Protein AF-A0A564VQP8-F1 (afdb_monomer_lite)

pLDDT: mean 80.21, std 12.66, range [38.84, 95.25]

Structure (mmCIF, N/CA/C/O backbone):
data_AF-A0A564VQP8-F1
#
_entry.id   AF-A0A564VQP8-F1
#
loop_
_atom_site.group_PDB
_atom_site.id
_atom_site.type_symbol
_atom_site.label_atom_id
_atom_site.label_alt_id
_atom_site.label_comp_id
_atom_site.label_asym_id
_atom_site.label_entity_id
_atom_site.label_seq_id
_atom_site.pdbx_PDB_ins_code
_atom_site.Cartn_x
_atom_site.Cartn_y
_atom_site.Cartn_z
_atom_site.occupancy
_atom_site.B_iso_or_equiv
_atom_site.auth_seq_id
_atom_site.auth_comp_id
_atom_site.auth_asym_id
_atom_site.auth_atom_id
_atom_site.pdbx_PDB_model_num
ATOM 1 N N . MET A 1 1 ? -4.045 0.014 -19.656 1.00 48.81 1 MET A N 1
ATOM 2 C CA . MET A 1 1 ? -5.017 -0.825 -18.921 1.00 48.81 1 MET A CA 1
ATOM 3 C C . MET A 1 1 ? -4.471 -1.064 -17.526 1.00 48.81 1 MET A C 1
ATOM 5 O O . MET A 1 1 ? -3.284 -1.326 -17.401 1.00 48.81 1 MET A O 1
ATOM 9 N N . THR A 1 2 ? -5.285 -0.881 -16.495 1.00 61.38 2 THR A N 1
ATOM 10 C CA . THR A 1 2 ? -4.884 -1.047 -15.089 1.00 61.38 2 THR A CA 1
ATOM 11 C C . THR A 1 2 ? -5.033 -2.523 -14.703 1.00 61.38 2 THR A C 1
ATOM 13 O O . THR A 1 2 ? -6.055 -3.114 -15.047 1.00 61.38 2 THR A O 1
ATOM 16 N N . ASN A 1 3 ? -4.038 -3.147 -14.059 1.00 72.50 3 ASN A N 1
ATOM 17 C CA . ASN A 1 3 ? -4.085 -4.586 -13.769 1.00 72.50 3 ASN A CA 1
ATOM 18 C C . ASN A 1 3 ? -5.171 -4.884 -12.706 1.00 72.50 3 ASN A C 1
ATOM 20 O O . ASN A 1 3 ? -5.156 -4.249 -11.648 1.00 72.50 3 ASN A O 1
ATOM 24 N N . PRO A 1 4 ? -6.089 -5.844 -12.942 1.00 72.75 4 PRO A N 1
ATOM 25 C CA . PRO A 1 4 ? -7.153 -6.192 -11.995 1.00 72.75 4 PRO A CA 1
ATOM 26 C C . PRO A 1 4 ? -6.645 -6.533 -10.588 1.00 72.75 4 PRO A C 1
ATOM 28 O O . PRO A 1 4 ? -7.276 -6.169 -9.597 1.00 72.75 4 PRO A O 1
ATOM 31 N N . MET A 1 5 ? -5.477 -7.178 -10.485 1.00 77.06 5 MET A N 1
ATOM 32 C CA . MET A 1 5 ? -4.882 -7.516 -9.190 1.00 77.06 5 MET A CA 1
ATOM 33 C C . MET A 1 5 ? -4.412 -6.280 -8.420 1.00 77.06 5 MET A C 1
ATOM 35 O O . MET A 1 5 ? -4.584 -6.212 -7.207 1.00 77.06 5 MET A O 1
ATOM 39 N N . GLU A 1 6 ? -3.856 -5.276 -9.103 1.00 71.88 6 GLU A N 1
ATOM 40 C CA . GLU A 1 6 ? -3.380 -4.044 -8.458 1.00 71.88 6 GLU A CA 1
ATOM 41 C C . GLU A 1 6 ? -4.535 -3.243 -7.849 1.00 71.88 6 GLU A C 1
ATOM 43 O O . GLU A 1 6 ? -4.392 -2.669 -6.770 1.00 71.88 6 GLU A O 1
ATOM 48 N N . ILE A 1 7 ? -5.693 -3.247 -8.518 1.00 73.88 7 ILE A N 1
ATOM 49 C CA . ILE A 1 7 ? -6.920 -2.613 -8.024 1.00 73.88 7 ILE A CA 1
ATOM 50 C C . ILE A 1 7 ? -7.422 -3.336 -6.768 1.00 73.88 7 ILE A C 1
ATOM 52 O O . ILE A 1 7 ? -7.704 -2.683 -5.766 1.00 73.88 7 ILE A O 1
ATOM 56 N N . CYS A 1 8 ? -7.461 -4.672 -6.789 1.00 82.81 8 CYS A N 1
ATOM 57 C CA . CYS A 1 8 ? -7.908 -5.470 -5.646 1.00 82.81 8 CYS A CA 1
ATOM 58 C C . CYS A 1 8 ? -7.011 -5.273 -4.409 1.00 82.81 8 CYS A C 1
ATOM 60 O O . CYS A 1 8 ? -7.500 -5.188 -3.287 1.00 82.81 8 CYS A O 1
ATOM 62 N N . LEU A 1 9 ? -5.695 -5.146 -4.601 1.00 85.12 9 LEU A N 1
ATOM 63 C CA . LEU A 1 9 ? -4.750 -4.897 -3.507 1.00 85.12 9 LEU A CA 1
ATOM 64 C C . LEU A 1 9 ? -4.879 -3.480 -2.932 1.00 85.12 9 LEU A C 1
ATOM 66 O O . LEU A 1 9 ? -4.727 -3.275 -1.728 1.00 85.12 9 LEU A O 1
ATOM 70 N N . ALA A 1 10 ? -5.193 -2.494 -3.769 1.00 86.88 10 ALA A N 1
ATOM 71 C CA . ALA A 1 10 ? -5.482 -1.145 -3.297 1.00 86.88 10 ALA A CA 1
ATOM 72 C C . ALA A 1 10 ? -6.768 -1.079 -2.461 1.00 86.88 10 ALA A C 1
ATOM 74 O O . ALA A 1 10 ? -6.841 -0.291 -1.516 1.00 86.88 10 ALA A O 1
ATOM 75 N N . ASP A 1 11 ? -7.753 -1.934 -2.745 1.00 89.31 11 ASP A N 1
ATOM 76 C CA . ASP A 1 11 ? -8.945 -2.057 -1.904 1.00 89.31 11 ASP A CA 1
ATOM 77 C C . ASP A 1 11 ? -8.622 -2.559 -0.495 1.00 89.31 11 ASP A C 1
ATOM 79 O O . ASP A 1 11 ? -9.234 -2.081 0.458 1.00 89.31 11 ASP A O 1
ATOM 83 N N . GLU A 1 12 ? -7.617 -3.419 -0.317 1.00 90.12 12 GLU A N 1
ATOM 84 C CA . GLU A 1 12 ? -7.163 -3.832 1.020 1.00 90.12 12 GLU A CA 1
ATOM 85 C C . GLU A 1 12 ? -6.589 -2.656 1.821 1.00 90.12 12 GLU A C 1
ATOM 87 O O . GLU A 1 12 ? -6.912 -2.476 2.998 1.00 90.12 12 GLU A O 1
ATOM 92 N N . VAL A 1 13 ? -5.819 -1.778 1.168 1.00 90.38 13 VAL A N 1
ATOM 93 C CA . VAL A 1 13 ? -5.334 -0.534 1.790 1.00 90.38 13 VAL A CA 1
ATOM 94 C C . VAL A 1 13 ? -6.513 0.363 2.186 1.00 90.38 13 VAL A C 1
ATOM 96 O O . VAL A 1 13 ? -6.548 0.888 3.298 1.00 90.38 13 VAL A O 1
ATOM 99 N N . ARG A 1 14 ? -7.514 0.517 1.308 1.00 88.88 14 ARG A N 1
ATOM 100 C CA . ARG A 1 14 ? -8.713 1.331 1.584 1.00 88.88 14 ARG A CA 1
ATOM 101 C C . ARG A 1 14 ? -9.557 0.753 2.719 1.00 88.88 14 ARG A C 1
ATOM 103 O O . ARG A 1 14 ? -10.055 1.522 3.536 1.00 88.88 14 ARG A O 1
ATOM 110 N N . LYS A 1 15 ? -9.712 -0.572 2.797 1.00 91.88 15 LYS A N 1
ATOM 111 C CA . LYS A 1 15 ? -10.408 -1.256 3.901 1.00 91.88 15 LYS A CA 1
ATOM 112 C C . LYS A 1 15 ? -9.714 -0.988 5.234 1.00 91.88 15 LYS A C 1
ATOM 114 O O . LYS A 1 15 ? -10.384 -0.594 6.183 1.00 91.88 15 LYS A O 1
ATOM 119 N N . ALA A 1 16 ? -8.385 -1.111 5.286 1.00 92.25 16 ALA A N 1
ATOM 120 C CA . ALA A 1 16 ? -7.613 -0.814 6.493 1.00 92.25 16 ALA A CA 1
ATOM 121 C C . ALA A 1 16 ? -7.742 0.657 6.924 1.00 92.25 16 ALA A C 1
ATOM 123 O O . ALA A 1 16 ? -7.893 0.933 8.112 1.00 92.25 16 ALA 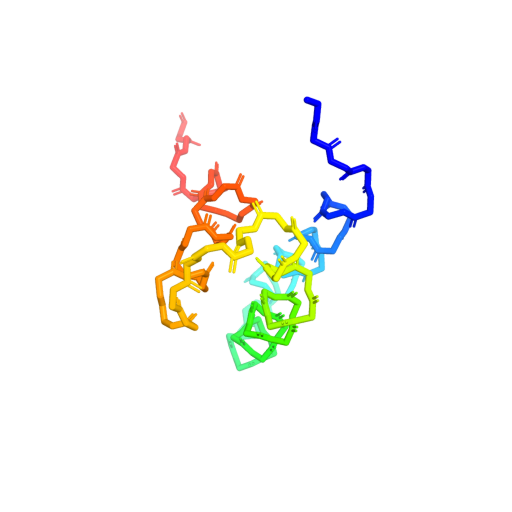A O 1
ATOM 124 N N . LEU A 1 17 ? -7.744 1.597 5.969 1.00 89.00 17 LEU A N 1
ATOM 125 C CA . LEU A 1 17 ? -7.965 3.019 6.258 1.00 89.00 17 LEU A CA 1
ATOM 126 C C . LEU A 1 17 ? -9.381 3.298 6.782 1.00 89.00 17 LEU A C 1
ATOM 128 O O . LEU A 1 17 ? -9.531 4.053 7.736 1.00 89.00 17 LEU A O 1
ATOM 132 N N . ARG A 1 18 ? -10.413 2.677 6.195 1.00 91.44 18 ARG A N 1
ATOM 133 C CA . ARG A 1 18 ? -11.807 2.793 6.667 1.00 91.44 18 ARG A CA 1
ATOM 134 C C . ARG A 1 18 ? -12.012 2.209 8.063 1.00 91.44 18 ARG A C 1
ATOM 136 O O . ARG A 1 18 ? -12.898 2.662 8.773 1.00 91.44 18 ARG A O 1
ATOM 143 N N . ALA A 1 19 ? -11.207 1.221 8.441 1.00 95.25 19 ALA A N 1
ATOM 144 C CA . ALA A 1 19 ? -11.191 0.637 9.777 1.00 95.25 19 ALA A CA 1
ATOM 145 C C . ALA A 1 19 ? -10.291 1.407 10.767 1.00 95.25 19 ALA A C 1
ATOM 147 O O . ALA A 1 19 ? -9.974 0.875 11.827 1.00 95.25 19 ALA A O 1
ATOM 148 N N . GLU A 1 20 ? -9.808 2.603 10.400 1.00 92.94 20 GLU A N 1
ATOM 149 C CA . GLU A 1 20 ? -8.904 3.448 11.203 1.00 92.94 20 GLU A CA 1
ATOM 150 C C . GLU A 1 20 ? -7.588 2.756 11.618 1.00 92.94 20 GLU A C 1
ATOM 152 O O . GLU A 1 20 ? -6.829 3.229 12.465 1.00 92.94 20 GLU A O 1
ATOM 157 N N . CYS A 1 21 ? -7.248 1.645 10.962 1.00 94.75 21 CYS A N 1
ATOM 158 C CA . CYS A 1 21 ? -6.048 0.861 11.219 1.00 94.75 21 CYS A CA 1
ATOM 159 C C . CYS A 1 21 ? -4.850 1.456 10.466 1.00 94.75 21 CYS A C 1
ATOM 161 O O . CYS A 1 21 ? -4.278 0.826 9.573 1.00 94.75 21 CYS A O 1
ATOM 163 N N . CYS A 1 22 ? -4.451 2.680 10.818 1.00 89.00 22 CYS A N 1
ATOM 164 C CA . CYS A 1 22 ? -3.425 3.449 10.104 1.00 89.00 22 CYS A CA 1
ATOM 165 C C . CYS A 1 22 ? -2.080 2.714 9.976 1.00 89.00 22 CY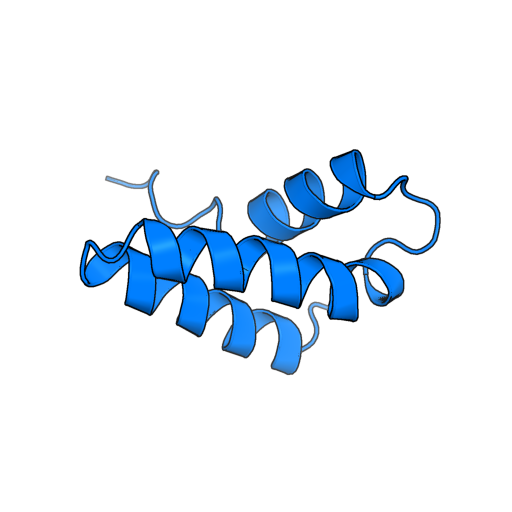S A C 1
ATOM 167 O O . CYS A 1 22 ? -1.444 2.774 8.924 1.00 89.00 22 CYS A O 1
ATOM 169 N N . GLY A 1 23 ? -1.660 1.979 11.013 1.00 91.75 23 GLY A N 1
ATOM 170 C CA . GLY A 1 23 ? -0.435 1.174 10.968 1.00 91.75 23 GLY A CA 1
ATOM 171 C C . GLY A 1 23 ? -0.511 0.049 9.933 1.00 91.75 23 GLY A C 1
ATOM 172 O O . GLY A 1 23 ? 0.401 -0.114 9.124 1.00 91.75 23 GLY A O 1
ATOM 173 N N . ALA A 1 24 ? -1.631 -0.678 9.898 1.00 92.25 24 ALA A N 1
ATOM 174 C CA . ALA A 1 24 ? -1.857 -1.735 8.915 1.00 92.25 24 ALA A CA 1
ATOM 175 C C . ALA A 1 24 ? -1.964 -1.163 7.494 1.00 92.25 24 ALA A C 1
ATOM 177 O O . ALA A 1 24 ? -1.334 -1.677 6.573 1.00 92.25 24 ALA A O 1
ATOM 178 N N . ALA A 1 25 ? -2.690 -0.055 7.324 1.00 90.38 25 ALA A N 1
ATOM 179 C CA . ALA A 1 25 ? -2.797 0.640 6.046 1.00 90.38 25 ALA A CA 1
ATOM 180 C C . ALA A 1 25 ? -1.425 1.078 5.510 1.00 90.38 25 ALA A C 1
ATOM 182 O O . ALA A 1 25 ? -1.141 0.895 4.326 1.00 90.38 25 ALA A O 1
ATOM 183 N N . LEU A 1 26 ? -0.556 1.605 6.379 1.00 88.69 26 LEU A N 1
ATOM 184 C CA . LEU A 1 26 ? 0.804 1.996 6.018 1.00 88.69 26 LEU A CA 1
ATOM 185 C C . LEU A 1 26 ? 1.641 0.788 5.580 1.00 88.69 26 LEU A C 1
ATOM 187 O O . LEU A 1 26 ? 2.262 0.827 4.518 1.00 88.69 26 LEU A O 1
ATOM 191 N N . VAL A 1 27 ? 1.633 -0.297 6.360 1.00 91.06 27 VAL A N 1
ATOM 192 C CA . VAL A 1 27 ? 2.379 -1.522 6.030 1.00 91.06 27 VAL A CA 1
ATOM 193 C C . VAL A 1 27 ? 1.903 -2.120 4.706 1.00 91.06 27 VAL A C 1
ATOM 195 O O . VAL A 1 27 ? 2.734 -2.476 3.869 1.00 91.06 27 VAL A O 1
ATOM 198 N N . LEU A 1 28 ? 0.589 -2.179 4.471 1.00 89.00 28 LEU A N 1
ATOM 199 C CA . LEU A 1 28 ? 0.016 -2.673 3.217 1.00 89.00 28 LEU A CA 1
ATOM 200 C C . LEU A 1 28 ? 0.415 -1.784 2.035 1.00 89.00 28 LEU A C 1
ATOM 202 O O . LEU A 1 28 ? 0.913 -2.293 1.031 1.00 89.00 28 LEU A O 1
ATOM 206 N N . ALA A 1 29 ? 0.278 -0.462 2.167 1.00 86.44 29 ALA A N 1
ATOM 207 C CA . ALA A 1 29 ? 0.641 0.481 1.113 1.00 86.44 29 ALA A CA 1
ATOM 208 C C . ALA A 1 29 ? 2.119 0.361 0.715 1.00 86.44 29 ALA A C 1
ATOM 210 O O . ALA A 1 29 ? 2.430 0.384 -0.475 1.00 86.44 29 ALA A O 1
ATOM 211 N N . LEU A 1 30 ? 3.027 0.185 1.681 1.00 86.12 30 LEU A N 1
ATOM 212 C CA . LEU A 1 30 ? 4.462 0.012 1.432 1.00 86.12 30 LEU A CA 1
ATOM 213 C C . LEU A 1 30 ? 4.789 -1.362 0.832 1.00 86.12 30 LEU A C 1
ATOM 215 O O . LEU A 1 30 ? 5.536 -1.450 -0.138 1.00 86.12 30 LEU A O 1
ATOM 219 N N . THR A 1 31 ? 4.206 -2.433 1.372 1.00 86.81 31 THR A N 1
ATOM 220 C CA . THR A 1 31 ? 4.479 -3.810 0.928 1.00 86.81 31 THR A CA 1
ATOM 221 C C . THR A 1 31 ? 3.987 -4.045 -0.496 1.00 86.81 31 THR A C 1
ATOM 223 O O . THR A 1 31 ? 4.726 -4.559 -1.339 1.00 86.81 31 THR A O 1
ATOM 226 N N . ILE A 1 32 ? 2.758 -3.617 -0.796 1.00 85.00 32 ILE A N 1
ATOM 227 C CA . ILE A 1 32 ? 2.158 -3.798 -2.119 1.00 85.00 32 ILE A CA 1
ATOM 228 C C . ILE A 1 32 ? 2.928 -2.979 -3.155 1.00 85.00 32 ILE A C 1
ATOM 230 O O . ILE A 1 32 ? 3.301 -3.498 -4.205 1.00 85.00 32 ILE A O 1
ATOM 234 N N . SER A 1 33 ? 3.242 -1.718 -2.860 1.00 78.50 33 SER A N 1
ATOM 235 C CA . SER A 1 33 ? 4.008 -0.884 -3.788 1.00 78.50 33 SER A CA 1
ATOM 236 C C . SER A 1 33 ? 5.474 -1.327 -3.935 1.00 78.50 33 SER A C 1
ATOM 238 O O . SER A 1 33 ? 6.075 -1.095 -4.984 1.00 78.50 33 SER A O 1
ATOM 240 N N . ALA A 1 34 ? 6.055 -2.026 -2.955 1.00 81.56 34 ALA A N 1
ATOM 241 C CA . ALA A 1 34 ? 7.377 -2.644 -3.089 1.00 81.56 34 ALA A CA 1
ATOM 242 C C . ALA A 1 34 ? 7.360 -3.859 -4.028 1.00 81.56 34 ALA A C 1
ATOM 244 O O . ALA A 1 34 ? 8.227 -3.968 -4.900 1.00 81.56 34 ALA A O 1
ATOM 245 N N . ALA A 1 35 ? 6.372 -4.745 -3.865 1.00 82.69 35 ALA A N 1
ATOM 246 C CA . ALA A 1 35 ? 6.229 -5.960 -4.665 1.00 82.69 35 ALA A CA 1
ATOM 247 C C . ALA A 1 35 ? 5.744 -5.662 -6.095 1.00 82.69 35 ALA A C 1
ATOM 249 O O . ALA A 1 35 ? 6.346 -6.118 -7.065 1.00 82.69 35 ALA A O 1
ATOM 250 N N . TYR A 1 36 ? 4.702 -4.840 -6.232 1.00 78.81 36 TYR A N 1
ATOM 251 C CA . TYR A 1 36 ? 4.014 -4.584 -7.502 1.00 78.81 36 TYR A CA 1
ATOM 252 C C . TYR A 1 36 ? 4.423 -3.270 -8.159 1.00 78.81 36 TYR A C 1
ATOM 254 O O . TYR A 1 36 ? 4.395 -3.148 -9.380 1.00 78.81 36 TYR A O 1
ATOM 262 N N . GLY A 1 37 ? 4.897 -2.288 -7.392 1.00 74.38 37 GLY A N 1
ATOM 263 C CA . GLY A 1 37 ? 5.352 -1.029 -7.975 1.00 74.38 37 GLY A CA 1
ATOM 264 C C . GLY A 1 37 ? 6.588 -1.189 -8.865 1.00 74.38 37 GLY A C 1
ATOM 265 O O . GLY A 1 37 ? 6.821 -0.330 -9.703 1.00 74.38 37 GLY A O 1
ATOM 266 N N . LYS A 1 38 ? 7.381 -2.265 -8.729 1.00 76.88 38 LYS A N 1
ATOM 267 C CA . LYS A 1 38 ? 8.453 -2.594 -9.693 1.00 76.88 38 LYS A CA 1
ATOM 268 C C . LYS A 1 38 ? 7.895 -2.956 -11.066 1.00 76.8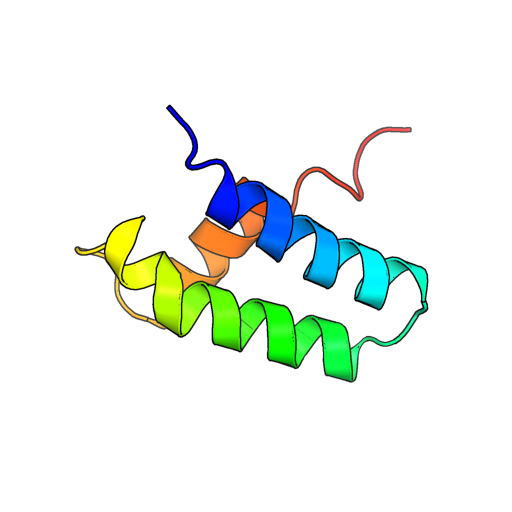8 38 LYS A C 1
ATOM 270 O O . LYS A 1 38 ? 8.534 -2.671 -12.065 1.00 76.88 38 LYS A O 1
ATOM 275 N N . ILE A 1 39 ? 6.721 -3.577 -11.097 1.00 79.44 39 ILE A N 1
ATOM 276 C CA . ILE A 1 39 ? 6.048 -3.993 -12.327 1.00 79.44 39 ILE A CA 1
ATOM 277 C C . ILE A 1 39 ? 5.375 -2.775 -12.968 1.00 79.44 39 ILE A C 1
ATOM 279 O O . ILE A 1 39 ? 5.542 -2.536 -14.158 1.00 79.44 39 ILE A O 1
ATOM 283 N N . ALA A 1 40 ? 4.676 -1.965 -12.167 1.00 76.00 40 ALA A N 1
ATOM 284 C CA . ALA A 1 40 ? 3.995 -0.761 -12.644 1.00 76.00 40 ALA A CA 1
ATOM 285 C C . ALA A 1 40 ? 4.951 0.403 -12.977 1.00 76.00 40 ALA A C 1
ATOM 287 O O . ALA A 1 40 ? 4.667 1.203 -13.866 1.00 76.00 40 ALA A O 1
ATOM 288 N N . PHE A 1 41 ? 6.073 0.509 -12.258 1.00 81.50 41 PHE A N 1
ATOM 289 C CA . PHE A 1 41 ? 7.052 1.597 -12.357 1.00 81.50 41 PHE A CA 1
ATOM 290 C C . PHE A 1 41 ? 8.492 1.041 -12.266 1.00 81.50 41 PHE A C 1
ATOM 292 O O . PHE A 1 41 ? 9.184 1.236 -11.249 1.00 81.50 41 PHE A O 1
ATOM 299 N N . PRO A 1 42 ? 8.954 0.310 -13.297 1.00 80.19 42 PRO A N 1
ATOM 300 C CA . PRO A 1 42 ? 10.258 -0.359 -13.282 1.00 80.19 42 PRO A CA 1
ATOM 301 C C . PRO A 1 42 ? 11.422 0.627 -13.154 1.00 80.19 42 PRO A C 1
ATOM 303 O O . PRO A 1 42 ? 12.308 0.418 -12.327 1.00 80.19 42 PRO A O 1
ATOM 306 N N . GLU A 1 43 ? 11.341 1.753 -13.861 1.00 86.69 43 GLU A N 1
ATOM 307 C CA . GLU A 1 43 ? 12.396 2.775 -13.939 1.00 86.69 43 GLU A CA 1
ATOM 308 C C . GLU A 1 43 ? 12.458 3.713 -12.718 1.00 86.69 43 GLU A C 1
ATOM 310 O O . GLU A 1 43 ? 13.391 4.500 -12.558 1.00 86.69 43 GLU A O 1
ATOM 315 N N . GLU A 1 44 ? 11.463 3.662 -11.828 1.00 84.06 44 GLU A N 1
ATOM 316 C CA . GLU A 1 44 ? 11.365 4.601 -10.710 1.00 84.06 44 GLU A CA 1
ATOM 317 C C . GLU A 1 44 ? 12.138 4.133 -9.470 1.00 84.06 44 GLU A C 1
ATOM 319 O O . GLU A 1 44 ? 12.063 2.976 -9.044 1.00 84.06 44 GLU A O 1
ATOM 324 N N . LYS A 1 45 ? 12.830 5.068 -8.804 1.00 84.94 45 LYS A N 1
ATOM 325 C CA . LYS A 1 45 ? 13.466 4.802 -7.502 1.00 84.94 45 LYS A CA 1
ATOM 326 C C . LYS A 1 45 ? 12.408 4.452 -6.451 1.00 84.94 45 LYS A C 1
ATOM 328 O O . LYS A 1 45 ? 11.308 5.003 -6.455 1.00 84.94 45 LYS A O 1
ATOM 333 N N . VAL A 1 46 ? 12.778 3.596 -5.494 1.00 80.50 46 VAL A N 1
ATOM 334 C CA . VAL A 1 46 ? 11.886 3.004 -4.472 1.00 80.50 46 VAL A CA 1
ATOM 335 C C . VAL A 1 46 ? 10.931 4.023 -3.831 1.00 80.50 46 VAL A C 1
ATOM 337 O O . VAL A 1 46 ? 9.721 3.819 -3.841 1.00 80.50 46 VAL A O 1
ATOM 340 N N . GLY A 1 47 ? 11.439 5.162 -3.351 1.00 80.56 47 GLY A N 1
ATOM 341 C CA . GLY A 1 47 ? 10.594 6.183 -2.719 1.00 80.56 47 GLY A CA 1
ATOM 342 C C . GLY A 1 47 ? 9.598 6.869 -3.666 1.00 80.56 47 GLY A C 1
ATOM 343 O O . GLY A 1 47 ? 8.494 7.216 -3.248 1.00 80.56 47 GLY A O 1
ATOM 344 N N . LYS A 1 48 ? 9.956 7.055 -4.944 1.00 84.56 48 LYS A N 1
ATOM 345 C CA . LYS A 1 48 ? 9.069 7.654 -5.957 1.00 84.56 48 LYS A CA 1
ATOM 346 C C . LYS A 1 48 ? 8.002 6.657 -6.407 1.00 84.56 48 LYS A C 1
ATOM 348 O O . LYS A 1 48 ? 6.834 7.019 -6.488 1.00 84.56 48 LYS A O 1
ATOM 353 N N . ARG A 1 49 ? 8.380 5.387 -6.560 1.00 85.50 49 ARG A N 1
ATOM 354 C CA . ARG A 1 49 ? 7.472 4.267 -6.837 1.00 85.50 49 ARG A CA 1
ATOM 355 C C . ARG A 1 49 ? 6.364 4.132 -5.790 1.00 85.50 49 ARG A C 1
ATOM 357 O O . ARG A 1 49 ? 5.210 3.963 -6.164 1.00 85.50 49 ARG A O 1
ATOM 364 N N . TYR A 1 50 ? 6.687 4.253 -4.501 1.00 82.75 50 TYR A N 1
ATOM 365 C CA . TYR A 1 50 ? 5.684 4.206 -3.427 1.00 82.75 50 TYR A CA 1
ATOM 366 C C . TYR A 1 50 ? 4.634 5.305 -3.559 1.00 82.75 50 TYR A C 1
ATOM 368 O O . TYR A 1 50 ? 3.434 5.035 -3.520 1.00 82.75 50 TYR A O 1
ATOM 376 N N . LYS A 1 51 ? 5.091 6.545 -3.761 1.00 82.94 51 LYS A N 1
ATOM 377 C CA . LYS A 1 51 ? 4.207 7.704 -3.916 1.00 82.94 51 LYS A CA 1
ATOM 378 C C . LYS A 1 51 ? 3.332 7.575 -5.158 1.00 82.94 51 LYS A C 1
ATOM 380 O O . LYS A 1 51 ? 2.142 7.866 -5.086 1.00 82.94 51 LYS A O 1
ATOM 385 N N . GLU A 1 52 ? 3.906 7.124 -6.269 1.00 85.25 52 GLU A N 1
ATOM 386 C CA . GLU A 1 52 ? 3.187 7.029 -7.537 1.00 85.25 52 GLU A CA 1
ATOM 387 C C . GLU A 1 52 ? 2.174 5.882 -7.542 1.00 85.25 52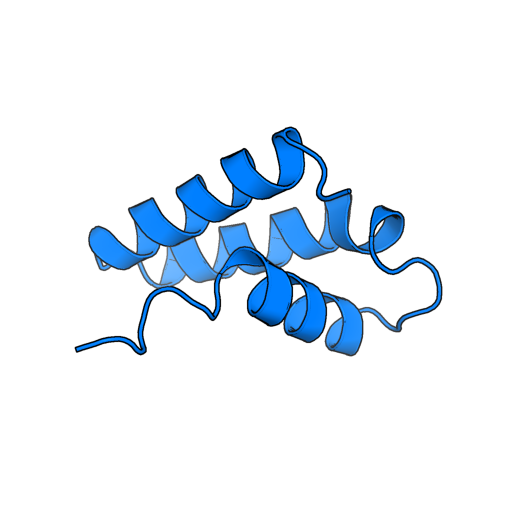 GLU A C 1
ATOM 389 O O . GLU A 1 52 ? 1.036 6.071 -7.967 1.00 85.25 52 GLU A O 1
ATOM 394 N N . TRP A 1 53 ? 2.531 4.728 -6.970 1.00 85.62 53 TRP A N 1
ATOM 395 C CA . TRP A 1 53 ? 1.585 3.634 -6.762 1.00 85.62 53 TRP A CA 1
ATOM 396 C C . TRP A 1 53 ? 0.441 4.075 -5.841 1.00 85.62 53 TRP A C 1
ATOM 398 O O . TRP A 1 53 ? -0.728 3.977 -6.209 1.00 85.62 53 TRP A O 1
ATOM 408 N N . TYR A 1 54 ? 0.748 4.668 -4.684 1.00 82.94 54 TYR 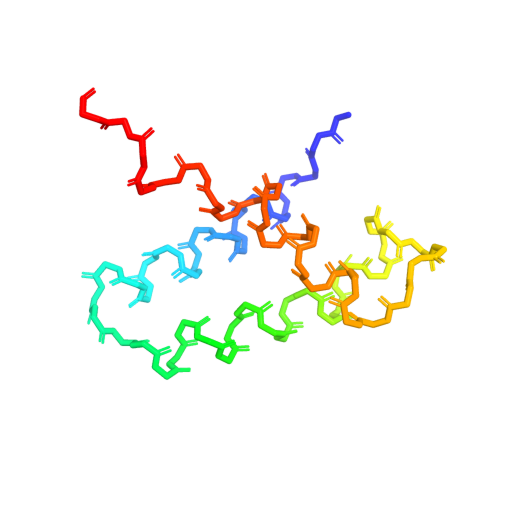A N 1
ATOM 409 C CA . TYR A 1 54 ? -0.293 5.155 -3.781 1.00 82.94 54 TYR A CA 1
ATOM 410 C C . TYR A 1 54 ? -1.205 6.186 -4.457 1.00 82.94 54 TYR A C 1
ATOM 412 O O . TYR A 1 54 ? -2.424 6.083 -4.360 1.00 82.94 54 TYR A O 1
ATOM 420 N N . ARG A 1 55 ? -0.648 7.160 -5.184 1.00 84.19 55 ARG A N 1
ATOM 421 C CA . ARG A 1 55 ? -1.434 8.161 -5.920 1.00 84.19 55 ARG A CA 1
ATOM 422 C C . ARG A 1 55 ? -2.365 7.501 -6.934 1.00 84.19 55 ARG A C 1
ATOM 424 O O . ARG A 1 55 ? -3.547 7.826 -6.967 1.00 84.19 55 ARG A O 1
ATOM 431 N N . ARG A 1 56 ? -1.837 6.575 -7.736 1.00 84.31 56 ARG A N 1
ATOM 432 C CA . ARG A 1 56 ? -2.564 5.931 -8.832 1.00 84.31 56 ARG A CA 1
ATOM 433 C C . ARG A 1 56 ? -3.682 5.014 -8.348 1.00 84.31 56 ARG A C 1
ATOM 435 O O . ARG A 1 56 ? -4.728 4.965 -8.987 1.00 84.31 56 ARG A O 1
ATOM 442 N N . TYR A 1 57 ? -3.473 4.308 -7.238 1.00 83.25 57 TYR A N 1
ATOM 443 C CA . TYR A 1 57 ? -4.385 3.251 -6.805 1.00 83.25 57 TYR A CA 1
ATOM 444 C C . TYR A 1 57 ? -5.139 3.562 -5.506 1.00 83.25 57 TYR A C 1
ATOM 446 O O . TYR A 1 57 ? -6.253 3.085 -5.338 1.00 83.25 57 TYR A O 1
ATOM 454 N N . CYS A 1 58 ? -4.624 4.401 -4.609 1.00 80.06 58 CYS A N 1
ATOM 455 C CA . CYS A 1 58 ? -5.255 4.694 -3.311 1.00 80.06 58 CYS A CA 1
ATOM 456 C C . CYS A 1 58 ? -5.729 6.152 -3.173 1.00 80.06 58 CYS A C 1
ATOM 458 O O . CYS A 1 58 ? -6.765 6.405 -2.562 1.00 80.06 58 CYS A O 1
ATOM 460 N N . GLY A 1 59 ? -4.994 7.107 -3.753 1.00 74.19 59 GLY A N 1
ATOM 461 C CA . GLY A 1 59 ? -5.150 8.547 -3.517 1.00 74.19 59 GLY A CA 1
ATOM 462 C C . GLY A 1 59 ? -6.479 9.165 -3.966 1.00 74.19 59 GLY A C 1
ATOM 463 O O . GLY A 1 59 ? -6.835 10.233 -3.480 1.00 74.19 59 GLY A O 1
ATOM 464 N N . TYR A 1 60 ? -7.245 8.492 -4.827 1.00 61.78 60 TYR A N 1
ATOM 465 C CA . TYR A 1 60 ? -8.529 8.994 -5.336 1.00 61.78 60 TYR A CA 1
ATOM 466 C C . TYR A 1 60 ? -9.728 8.778 -4.385 1.00 61.78 60 TYR A C 1
ATOM 468 O O . TYR A 1 60 ? -10.842 9.154 -4.723 1.00 61.78 60 TYR A O 1
ATOM 476 N N . GLY A 1 61 ? -9.530 8.197 -3.193 1.00 54.25 61 GLY A N 1
ATOM 477 C CA . GLY A 1 61 ? -10.624 7.850 -2.269 1.00 54.25 61 GLY A CA 1
ATOM 478 C C . GLY A 1 61 ? -10.967 8.864 -1.166 1.00 54.25 61 GLY A C 1
ATOM 479 O O . GLY A 1 61 ? -11.947 8.649 -0.464 1.00 54.25 61 GLY A O 1
ATOM 480 N N . PHE A 1 62 ? -10.189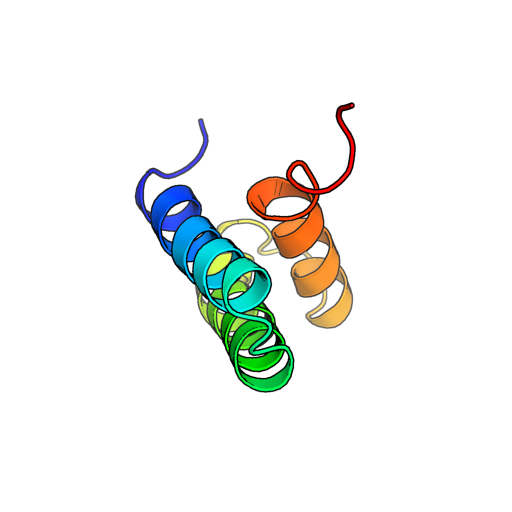 9.939 -0.984 1.00 50.25 62 PHE A N 1
ATOM 481 C CA . PHE A 1 62 ? -10.383 10.904 0.122 1.00 50.25 62 PHE A CA 1
ATOM 482 C C . PHE A 1 62 ? -10.768 12.320 -0.336 1.00 50.25 62 PHE A C 1
ATOM 484 O O . PHE A 1 62 ? -10.800 13.248 0.467 1.00 50.25 62 PHE A O 1
ATOM 491 N N . GLY A 1 63 ? -11.065 12.497 -1.625 1.00 48.25 63 GLY A N 1
ATOM 492 C CA . GLY A 1 63 ? -11.335 13.799 -2.230 1.00 48.25 63 GLY A CA 1
ATOM 493 C C . GLY A 1 63 ? -12.424 13.731 -3.289 1.00 48.25 63 GLY A C 1
ATOM 494 O O . GLY A 1 63 ? -12.164 13.970 -4.461 1.00 48.25 63 GLY A O 1
ATOM 495 N N . SER A 1 64 ? -13.641 13.389 -2.890 1.00 42.09 64 SER A N 1
ATOM 496 C CA . SER A 1 64 ? -14.865 13.782 -3.594 1.00 42.09 64 SER A CA 1
ATOM 497 C C . SER A 1 64 ? -15.965 13.837 -2.542 1.00 42.09 64 SER A C 1
ATOM 499 O O . SER A 1 64 ? -16.426 12.800 -2.069 1.00 42.09 64 SER A O 1
ATOM 501 N N . ARG A 1 65 ? -16.261 15.060 -2.091 1.00 38.84 65 ARG A N 1
ATOM 502 C CA . ARG A 1 65 ? -17.585 15.377 -1.553 1.00 38.84 65 ARG A CA 1
ATOM 503 C C . ARG A 1 65 ? -18.586 15.314 -2.694 1.00 38.84 65 ARG A C 1
ATOM 505 O O . ARG A 1 65 ? -18.165 15.660 -3.821 1.00 38.84 65 ARG A O 1
#

Secondary structure (DSSP, 8-state):
---HHHHHHHHHHHHHHHTT-HHHHHHHHHHHHHHTHHHH-TTS-HHHHHHHHHHHHTGGGS---

Foldseek 3Di:
DDDPVLLVLLVVLVVCVVVVVVVVSVVSLLVSLVVCLCVVPVPDDSVVSSVVSCCVRHVVPPDDD

Sequence (65 aa):
MTNPMEICLADEVRKALRAECCGAALVLALTISAAYGKIAFPEEKVGKRYKEWYRRYCGYGFGSR

Organism: Bifidobacterium longum subsp. infantis (NCBI:txid1682)

Radius of gyration: 11.42 Å; chains: 1; bounding box: 31×23×30 Å